Protein AF-A0A8S9ZKC7-F1 (afdb_monomer)

InterPro domains:
  IPR008906 HAT, C-terminal dimerisation domain [PF05699] (10-77)
  IPR012337 Ribonuclease H-like superfamily [SSF53098] (2-76)

Foldseek 3Di:
DPPPDDDDDPPDDVLVVLVVCCVVCVPVSVVVCVVVVDDPDCVVVVVLVVVLCVLCPDPCVPDDPVRSVVVSVCVVCVVVVVDDD

pLDDT: mean 77.66, std 9.96, range [46.91, 88.31]

Radius of gyration: 19.72 Å; Cα contacts (8 Å, |Δi|>4): 22; chains: 1; bounding box: 38×25×54 Å

Nearest PDB structures (foldseek):
  8sjd-assembly1_C  TM=7.615E-01  e=2.792E-02  Musca domestica
  4d1q-assembly1_A-2  TM=7.710E-01  e=8.776E-02  Musca domestica
  8edg-assembly1_C  TM=7.297E-01  e=8.235E-02  Musca domestica

Mean predicted aligned error: 10.94 Å

Sequence (85 aa):
MYRKMQLEPLDSDPLVFWKNSEKQFPILTPIVRRYLSSPATSIASEELFSVANDVFDYRRSRLNPETAEKIVFLNKALPFLHYKY

Structure (mmCIF, N/CA/C/O backbone):
data_AF-A0A8S9ZKC7-F1
#
_entry.id   AF-A0A8S9ZKC7-F1
#
loop_
_atom_site.group_PDB
_atom_site.id
_atom_site.type_symbol
_atom_site.label_atom_id
_atom_site.label_alt_id
_atom_site.label_comp_id
_atom_site.label_asym_id
_atom_site.label_entity_id
_atom_site.label_seq_id
_atom_site.pdbx_PDB_ins_code
_atom_site.Cartn_x
_atom_site.Cartn_y
_atom_site.Cartn_z
_atom_site.occupancy
_atom_site.B_iso_or_equiv
_atom_site.auth_seq_id
_atom_site.auth_comp_id
_atom_site.auth_asym_id
_atom_site.auth_atom_id
_atom_site.pdbx_PDB_model_num
ATOM 1 N N . MET A 1 1 ? -11.127 -4.501 28.550 1.00 46.91 1 MET A N 1
ATOM 2 C CA . MET A 1 1 ? -11.805 -3.774 27.452 1.00 46.91 1 MET A CA 1
ATOM 3 C C . MET A 1 1 ? -11.819 -4.516 26.108 1.00 46.91 1 MET A C 1
ATOM 5 O O . MET A 1 1 ? -12.716 -4.238 25.337 1.00 46.91 1 MET A O 1
ATOM 9 N N . TYR A 1 2 ? -10.966 -5.521 25.850 1.00 51.44 2 TYR A N 1
ATOM 10 C CA . TYR A 1 2 ? -11.009 -6.326 24.604 1.00 51.44 2 TYR A CA 1
ATOM 11 C C . TYR A 1 2 ? -12.004 -7.506 24.601 1.00 51.44 2 TYR A C 1
ATOM 13 O O . TYR A 1 2 ? -12.232 -8.142 23.583 1.00 51.44 2 TYR A O 1
ATOM 21 N N . ARG A 1 3 ? -12.626 -7.810 25.747 1.00 52.44 3 ARG A N 1
ATOM 22 C CA . ARG A 1 3 ? -13.435 -9.026 25.967 1.00 52.44 3 ARG A CA 1
ATOM 23 C C . ARG A 1 3 ? -14.858 -8.978 25.373 1.00 52.44 3 ARG A C 1
ATOM 25 O O . ARG A 1 3 ? -15.642 -9.879 25.631 1.00 52.44 3 ARG A O 1
ATOM 32 N N . LYS A 1 4 ? -15.212 -7.912 24.646 1.00 57.16 4 LYS A N 1
ATOM 33 C CA . LYS A 1 4 ? -16.544 -7.696 24.043 1.00 57.16 4 LYS A CA 1
ATOM 34 C C . LYS A 1 4 ? -16.474 -7.361 22.548 1.00 57.16 4 LYS A C 1
ATOM 36 O O . LYS A 1 4 ? -17.363 -6.694 22.033 1.00 57.16 4 LYS A O 1
ATOM 41 N N . MET A 1 5 ? -15.409 -7.758 21.859 1.00 64.06 5 MET A N 1
ATOM 42 C CA . MET A 1 5 ? -15.373 -7.617 20.408 1.00 64.06 5 MET A CA 1
ATOM 43 C C . MET A 1 5 ? -16.215 -8.748 19.821 1.00 64.06 5 MET A C 1
ATOM 45 O O . MET A 1 5 ? -15.905 -9.917 20.050 1.00 64.06 5 MET A O 1
ATOM 49 N N . GLN A 1 6 ? -17.325 -8.412 19.162 1.00 65.88 6 GLN A N 1
ATOM 50 C CA . GLN A 1 6 ? -18.034 -9.394 18.348 1.00 65.88 6 GLN A CA 1
ATOM 51 C C . GLN A 1 6 ? -17.058 -9.870 17.270 1.00 65.88 6 GLN A C 1
ATOM 53 O O . GLN A 1 6 ? -16.376 -9.058 16.647 1.00 65.88 6 GLN A O 1
ATOM 58 N N . LEU A 1 7 ? -16.913 -11.188 17.148 1.00 68.88 7 LEU A N 1
ATOM 59 C CA . LEU A 1 7 ? -16.085 -11.786 16.111 1.00 68.88 7 LEU A CA 1
ATOM 60 C C . LEU A 1 7 ? -16.819 -11.590 14.791 1.00 68.88 7 LEU A C 1
ATOM 62 O O . LEU A 1 7 ? -17.921 -12.111 14.620 1.00 68.88 7 LEU A O 1
ATOM 66 N N . GLU A 1 8 ? -16.220 -10.821 13.890 1.00 73.62 8 GLU A N 1
ATOM 67 C CA . GLU A 1 8 ? -16.722 -10.734 12.529 1.00 73.62 8 GLU A CA 1
ATOM 68 C C . GLU A 1 8 ? -16.559 -12.089 11.821 1.00 73.62 8 GLU A C 1
ATOM 70 O O . GLU A 1 8 ? -15.625 -12.844 12.127 1.00 73.62 8 GLU A O 1
ATOM 75 N N . PRO A 1 9 ? -17.451 -12.419 10.872 1.00 79.75 9 PRO A N 1
ATOM 76 C CA . PRO A 1 9 ? -17.307 -13.601 10.032 1.00 79.75 9 PRO A CA 1
ATOM 77 C C . PRO A 1 9 ? -15.943 -13.622 9.328 1.00 79.75 9 PRO A C 1
ATOM 79 O O . PRO A 1 9 ? -15.431 -12.576 8.931 1.00 79.75 9 PRO A O 1
ATOM 82 N N . LEU A 1 10 ? -15.379 -14.813 9.111 1.00 75.12 10 LEU A N 1
ATOM 83 C CA . LEU A 1 10 ? -14.112 -14.987 8.379 1.00 75.12 10 LEU A CA 1
ATOM 84 C C . LEU A 1 10 ? -14.152 -14.423 6.950 1.00 75.12 10 LEU A C 1
ATOM 86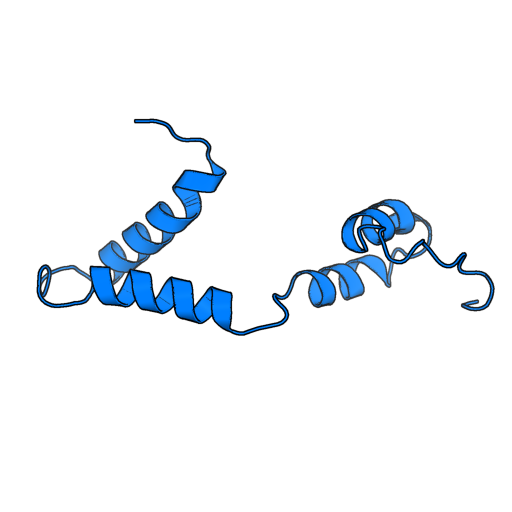 O O . LEU A 1 10 ? -13.115 -14.026 6.430 1.00 75.12 10 LEU A O 1
ATOM 90 N N . ASP A 1 11 ? -15.343 -14.342 6.358 1.00 81.56 11 ASP A N 1
ATOM 91 C CA . ASP A 1 11 ? -15.563 -13.800 5.013 1.00 81.56 11 ASP A CA 1
ATOM 92 C C . ASP A 1 11 ? -15.706 -12.265 4.987 1.00 81.56 11 ASP A C 1
ATOM 94 O O . ASP A 1 11 ? -15.941 -11.675 3.932 1.00 81.56 11 ASP A O 1
ATOM 98 N N . SER A 1 12 ? -15.609 -11.597 6.140 1.00 80.50 12 SER A N 1
ATOM 99 C CA . SER A 1 12 ? -15.692 -10.137 6.218 1.00 80.50 12 SER A CA 1
ATOM 100 C C . SER A 1 12 ? -14.381 -9.472 5.794 1.00 80.50 12 SER A C 1
ATOM 102 O O . SER A 1 12 ? -13.290 -9.964 6.081 1.00 80.50 12 SER A O 1
ATOM 104 N N . ASP A 1 13 ? -14.477 -8.313 5.135 1.00 84.50 13 ASP A N 1
ATOM 105 C CA . ASP A 1 13 ? -13.299 -7.501 4.831 1.00 84.50 13 ASP A CA 1
ATOM 106 C C . ASP A 1 13 ? -12.818 -6.786 6.113 1.00 84.50 13 ASP A C 1
ATOM 108 O O . ASP A 1 13 ? -13.505 -5.880 6.617 1.00 84.50 13 ASP A O 1
ATOM 112 N N . PRO A 1 14 ? -11.627 -7.132 6.641 1.00 84.00 14 PRO A N 1
ATOM 113 C CA . PRO A 1 14 ? -11.115 -6.524 7.860 1.00 84.00 14 PRO A CA 1
ATOM 114 C C . PRO A 1 14 ? -10.889 -5.014 7.699 1.00 84.00 14 PRO A C 1
ATOM 116 O O . PRO A 1 14 ? -11.053 -4.267 8.665 1.00 84.00 14 PRO A O 1
ATOM 119 N N . LEU A 1 15 ? -10.569 -4.516 6.499 1.00 83.62 15 LEU A N 1
ATOM 120 C CA . LEU A 1 15 ? -10.398 -3.080 6.259 1.00 83.62 15 LEU A CA 1
ATOM 121 C C . LEU A 1 15 ? -11.721 -2.324 6.416 1.00 83.62 15 LEU A C 1
ATOM 123 O O . LEU A 1 15 ? -11.736 -1.226 6.980 1.00 83.62 15 LEU A O 1
ATOM 127 N N . VAL A 1 16 ? -12.836 -2.912 5.972 1.00 85.62 16 VAL A N 1
ATOM 128 C CA . VAL A 1 16 ? -14.182 -2.338 6.136 1.00 85.62 16 VAL A CA 1
ATOM 129 C C . VAL A 1 16 ? -14.583 -2.323 7.608 1.00 85.62 16 VAL A C 1
ATOM 131 O O . VAL A 1 16 ? -15.075 -1.305 8.103 1.00 85.62 16 VAL A O 1
ATOM 134 N N . PHE A 1 17 ? -14.305 -3.404 8.336 1.00 85.31 17 PHE A N 1
ATOM 135 C CA . PHE A 1 17 ? -14.562 -3.475 9.772 1.00 85.31 17 PHE A CA 1
ATOM 136 C C . PHE A 1 17 ? -13.815 -2.380 10.553 1.00 85.31 17 PHE A C 1
ATOM 138 O O 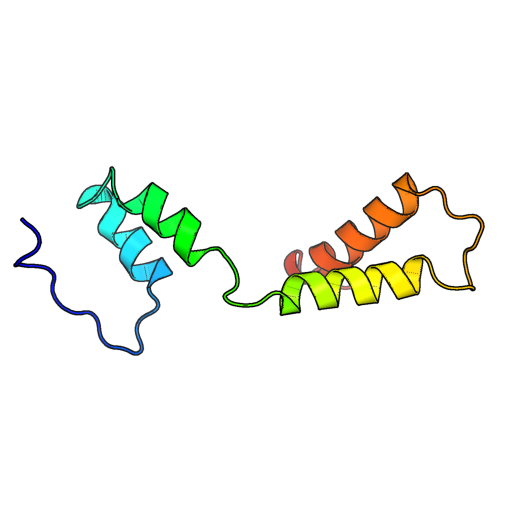. PHE A 1 17 ? -14.422 -1.636 11.331 1.00 85.31 17 PHE A O 1
ATOM 145 N N . TRP A 1 18 ? -12.507 -2.226 10.318 1.00 85.75 18 TRP A N 1
ATOM 146 C CA . TRP A 1 18 ? -11.696 -1.213 11.003 1.00 85.75 18 TRP A CA 1
ATOM 147 C C . TRP A 1 18 ? -12.066 0.211 10.594 1.00 85.75 18 TRP A C 1
ATOM 149 O O . TRP A 1 18 ? -12.008 1.116 11.425 1.00 85.75 18 TRP A O 1
ATOM 159 N N . LYS A 1 19 ? -12.516 0.417 9.352 1.00 84.81 19 LYS A N 1
ATOM 160 C CA . LYS A 1 19 ? -13.079 1.697 8.905 1.00 84.81 19 LYS A CA 1
ATOM 161 C C . LYS A 1 19 ? -14.346 2.062 9.685 1.00 84.81 19 LYS A C 1
ATOM 163 O O . LYS A 1 19 ? -14.485 3.199 10.123 1.00 84.81 19 LYS A O 1
ATOM 168 N N . ASN A 1 20 ? -15.242 1.105 9.910 1.00 86.50 20 ASN A N 1
ATOM 169 C CA . ASN A 1 20 ? -16.482 1.336 10.659 1.00 86.50 20 ASN A CA 1
ATOM 170 C C . ASN A 1 20 ? -16.245 1.470 12.174 1.00 86.50 20 ASN A C 1
ATOM 172 O O . ASN A 1 20 ? -16.994 2.162 12.866 1.00 86.50 20 ASN A O 1
ATOM 176 N N . SER A 1 21 ? -15.171 0.861 12.681 1.00 85.00 21 SER A N 1
ATOM 177 C CA . SER A 1 21 ? -14.810 0.854 14.103 1.00 85.00 21 SER A CA 1
ATOM 178 C C . SER A 1 21 ? -13.963 2.059 14.543 1.00 85.00 21 SER A C 1
ATOM 180 O O . SER A 1 21 ? -13.591 2.153 15.713 1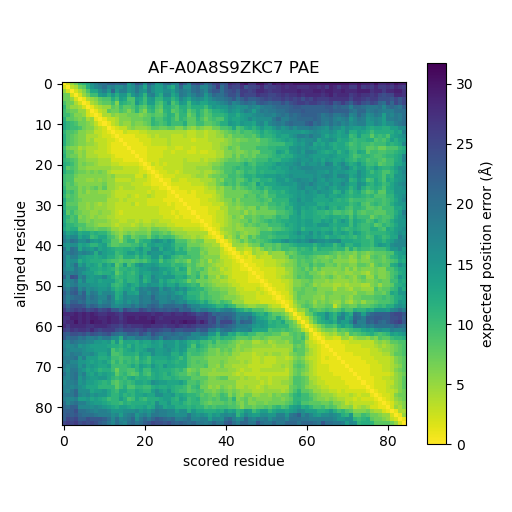.00 85.00 21 SER A O 1
ATOM 182 N N . GLU A 1 22 ? -13.696 3.019 13.650 1.00 84.38 22 GLU A N 1
ATOM 183 C CA . GLU A 1 22 ? -12.834 4.184 13.908 1.00 84.38 22 GLU A CA 1
ATOM 184 C C . GLU A 1 22 ? -13.300 5.021 15.106 1.00 84.38 22 GLU A C 1
ATOM 186 O O . GLU A 1 22 ? -12.492 5.427 15.939 1.00 84.38 22 GLU A O 1
ATOM 191 N N . LYS A 1 23 ? -14.617 5.206 15.257 1.00 85.44 23 LYS A N 1
ATOM 192 C CA . LYS A 1 23 ? -15.203 5.925 16.402 1.00 85.44 23 LYS A CA 1
ATOM 193 C C . LYS A 1 23 ? -15.058 5.165 17.722 1.00 85.44 23 LYS A C 1
ATOM 195 O O . LYS A 1 23 ? -14.977 5.787 18.776 1.00 85.44 23 LYS A O 1
ATOM 200 N N . GLN A 1 24 ? -15.053 3.834 17.668 1.00 86.19 24 GLN A N 1
ATOM 201 C CA . GLN A 1 24 ? -14.955 2.973 18.846 1.00 86.19 24 GLN A CA 1
ATOM 202 C C . GLN A 1 24 ? -13.496 2.780 19.281 1.00 86.19 24 GLN A C 1
ATOM 204 O O . GLN A 1 24 ? -13.216 2.684 20.476 1.00 86.19 24 GLN A O 1
ATOM 209 N N . PHE A 1 25 ? -12.565 2.784 18.322 1.00 84.81 25 PHE A N 1
ATOM 210 C CA . PHE A 1 25 ? -11.135 2.616 18.557 1.00 84.81 25 PHE A CA 1
ATOM 211 C C . PHE A 1 25 ? -10.300 3.671 17.808 1.00 84.81 25 PHE A C 1
ATOM 213 O O . PHE A 1 25 ? -9.536 3.322 16.900 1.00 84.81 25 PHE A O 1
ATOM 220 N N . PRO A 1 26 ? -10.375 4.956 18.198 1.00 85.75 26 PRO A N 1
ATOM 221 C CA . PRO A 1 26 ? -9.711 6.047 17.476 1.00 85.75 26 PRO A CA 1
ATOM 222 C C . PRO A 1 26 ? -8.179 5.941 17.481 1.00 85.75 26 PRO A C 1
ATOM 224 O O . PRO A 1 26 ? -7.523 6.400 16.554 1.00 85.75 26 PRO A O 1
ATOM 227 N N . ILE A 1 27 ? -7.600 5.303 18.502 1.00 88.31 27 ILE A N 1
ATOM 228 C CA . ILE A 1 27 ? -6.145 5.120 18.629 1.00 88.31 27 ILE A CA 1
ATOM 229 C C . ILE A 1 27 ? -5.667 3.884 17.854 1.00 88.31 27 ILE A C 1
ATOM 231 O O . ILE A 1 27 ? -4.595 3.893 17.257 1.00 88.31 27 ILE A O 1
ATOM 235 N N . LEU A 1 28 ? -6.455 2.807 17.854 1.00 85.94 28 LEU A N 1
ATOM 236 C CA . LEU A 1 28 ? -6.043 1.526 17.277 1.00 85.94 28 LEU A CA 1
ATOM 237 C C . LEU A 1 28 ? -6.260 1.483 15.763 1.00 85.94 28 LEU A C 1
ATOM 239 O O . LEU A 1 28 ? -5.431 0.944 15.037 1.00 85.94 28 LEU A O 1
ATOM 243 N N . THR A 1 29 ? -7.335 2.100 15.277 1.00 86.25 29 THR A N 1
ATOM 244 C CA . THR A 1 29 ? -7.678 2.149 13.849 1.00 86.25 29 THR A CA 1
ATOM 245 C C . THR A 1 29 ? -6.543 2.657 12.949 1.00 86.25 29 THR A C 1
ATOM 247 O O . THR A 1 29 ? -6.264 1.991 11.950 1.00 86.25 29 THR A O 1
A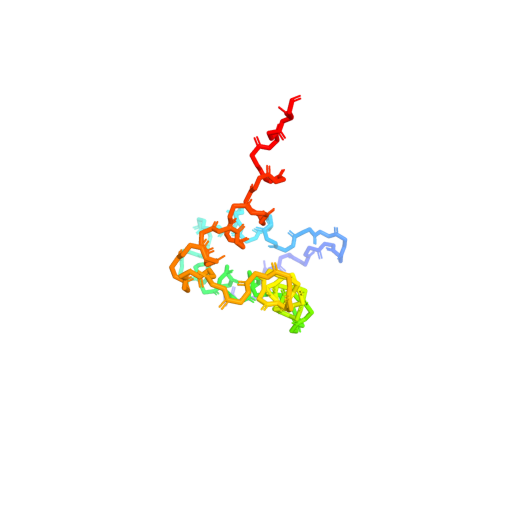TOM 250 N N . PRO A 1 30 ? -5.830 3.763 13.256 1.00 85.69 30 PRO A N 1
ATOM 251 C CA . PRO A 1 30 ? -4.708 4.205 12.423 1.00 85.69 30 PRO A CA 1
ATOM 252 C C . PRO A 1 30 ? -3.531 3.218 12.421 1.00 85.69 30 PRO A C 1
ATOM 254 O O . PRO A 1 30 ? -2.871 3.056 11.396 1.00 85.69 30 PRO A O 1
ATOM 257 N N . ILE A 1 31 ? -3.290 2.519 13.535 1.00 87.81 31 ILE A N 1
ATOM 258 C CA . ILE A 1 31 ? -2.247 1.489 13.629 1.00 87.81 31 ILE A CA 1
ATOM 259 C C . ILE A 1 31 ? -2.632 0.300 12.750 1.00 87.81 31 ILE A C 1
ATOM 261 O O . ILE A 1 31 ? -1.861 -0.119 11.890 1.00 87.81 31 ILE A O 1
ATOM 265 N N . VAL A 1 32 ? -3.848 -0.213 12.924 1.00 88.19 32 VAL A N 1
ATOM 266 C CA . VAL A 1 32 ? -4.318 -1.393 12.198 1.00 88.19 32 VAL A CA 1
ATOM 267 C C . VAL A 1 32 ? -4.409 -1.131 10.698 1.00 88.19 32 VAL A C 1
ATOM 269 O O . VAL A 1 32 ? -3.986 -1.976 9.915 1.00 88.19 32 VAL A O 1
ATOM 272 N N . ARG A 1 33 ? -4.851 0.064 10.285 1.00 85.75 33 ARG A N 1
ATOM 273 C CA . ARG A 1 33 ? -4.865 0.465 8.872 1.00 85.75 33 ARG A CA 1
ATOM 274 C C . ARG A 1 33 ? -3.480 0.340 8.237 1.00 85.75 33 ARG A C 1
ATOM 276 O O . ARG A 1 33 ? -3.384 -0.180 7.135 1.00 85.75 33 ARG A O 1
ATOM 283 N N . ARG A 1 34 ? -2.421 0.755 8.940 1.00 85.69 34 ARG A N 1
ATOM 284 C CA . ARG A 1 34 ? -1.036 0.661 8.451 1.00 85.69 34 ARG A CA 1
ATOM 285 C C . ARG A 1 34 ? -0.560 -0.785 8.297 1.00 85.69 34 ARG A C 1
ATOM 287 O O . ARG A 1 34 ? 0.123 -1.096 7.326 1.00 85.69 34 ARG A O 1
ATOM 294 N N . TYR A 1 35 ? -0.898 -1.660 9.241 1.00 84.62 35 TYR A N 1
ATOM 295 C CA . TYR A 1 35 ? -0.474 -3.062 9.184 1.00 84.62 35 TYR A CA 1
ATOM 296 C C . TYR A 1 35 ? -1.274 -3.879 8.166 1.00 84.62 35 TYR A C 1
ATOM 298 O O . TYR A 1 35 ? -0.691 -4.696 7.463 1.00 84.62 35 TYR A O 1
ATOM 306 N N . LEU A 1 36 ? -2.579 -3.628 8.038 1.00 84.62 36 LEU A N 1
ATOM 307 C CA . LEU A 1 36 ? -3.430 -4.318 7.066 1.00 84.62 36 LEU A CA 1
ATOM 308 C C . LEU A 1 36 ? -3.270 -3.793 5.634 1.00 84.62 36 LEU A C 1
ATOM 310 O O . LEU A 1 36 ? -3.618 -4.499 4.697 1.00 84.62 36 LEU A O 1
ATOM 314 N N . SER A 1 37 ? -2.753 -2.573 5.441 1.00 81.44 37 SER A N 1
ATOM 315 C CA . SER A 1 37 ? -2.502 -2.030 4.098 1.00 81.44 37 SER A CA 1
ATOM 316 C C . SER A 1 37 ? -1.281 -2.632 3.406 1.00 81.44 37 SER A C 1
ATOM 318 O O . SER A 1 37 ? -1.127 -2.465 2.199 1.00 81.44 37 SER A O 1
ATOM 320 N N . SER A 1 38 ? -0.382 -3.279 4.155 1.00 78.38 38 SER A N 1
ATOM 321 C CA . SER A 1 38 ? 0.792 -3.903 3.552 1.00 78.38 38 SER A CA 1
ATOM 322 C C . SER A 1 38 ? 0.373 -5.175 2.820 1.00 78.38 38 SER A C 1
ATOM 324 O O . SER A 1 38 ? -0.313 -6.007 3.419 1.00 78.38 38 SER A O 1
ATOM 326 N N . PRO A 1 39 ? 0.812 -5.390 1.569 1.00 75.44 39 PRO A N 1
ATOM 327 C CA . PRO A 1 39 ? 0.687 -6.703 0.961 1.00 75.44 39 PRO A CA 1
ATOM 328 C C . PRO A 1 39 ? 1.413 -7.727 1.842 1.00 75.44 39 PRO A C 1
ATOM 330 O O . PRO A 1 39 ? 2.463 -7.439 2.422 1.00 75.44 39 PRO A O 1
ATOM 333 N N . ALA A 1 40 ? 0.840 -8.926 1.951 1.00 76.44 40 ALA A N 1
ATOM 334 C CA . ALA A 1 40 ? 1.419 -10.009 2.746 1.00 76.44 40 ALA A CA 1
ATOM 335 C C . ALA A 1 40 ? 2.728 -10.558 2.144 1.00 76.44 40 ALA A C 1
ATOM 337 O O . ALA A 1 40 ? 3.451 -11.296 2.808 1.00 76.44 40 ALA A O 1
ATOM 338 N N . THR A 1 41 ? 3.028 -10.217 0.887 1.00 79.12 41 THR A N 1
ATOM 339 C CA . THR A 1 41 ? 4.152 -10.754 0.116 1.00 79.12 41 THR A CA 1
ATOM 340 C C . THR A 1 41 ? 4.860 -9.665 -0.694 1.00 79.12 41 THR A C 1
ATOM 342 O O . THR A 1 41 ? 4.277 -8.634 -1.037 1.00 79.12 41 THR A O 1
ATOM 345 N N . SER A 1 42 ? 6.119 -9.922 -1.058 1.00 77.75 42 SER A N 1
ATOM 346 C CA . SER A 1 42 ? 6.925 -9.087 -1.964 1.00 77.75 42 SER A CA 1
ATOM 347 C C . SER A 1 42 ? 6.466 -9.140 -3.426 1.00 77.75 42 SER A C 1
ATOM 349 O O . SER A 1 42 ? 7.016 -8.425 -4.261 1.00 77.75 42 SER A O 1
ATOM 351 N N . ILE A 1 43 ? 5.441 -9.932 -3.755 1.00 76.00 43 ILE A N 1
ATOM 352 C CA . ILE A 1 43 ? 4.961 -10.142 -5.130 1.00 76.00 43 ILE A CA 1
ATOM 353 C C . ILE A 1 43 ? 4.617 -8.807 -5.803 1.00 76.00 43 ILE A C 1
ATOM 355 O O . ILE A 1 43 ? 4.997 -8.579 -6.945 1.00 76.00 43 ILE A O 1
ATOM 359 N N . ALA A 1 44 ? 3.976 -7.882 -5.080 1.00 76.00 44 ALA A N 1
ATOM 360 C CA . ALA A 1 44 ? 3.640 -6.564 -5.621 1.00 76.00 44 ALA A CA 1
ATOM 361 C C . ALA A 1 44 ? 4.887 -5.726 -5.965 1.00 76.00 44 ALA A C 1
ATOM 363 O O . ALA A 1 44 ? 4.890 -5.000 -6.957 1.00 76.00 44 ALA A O 1
ATOM 364 N N . SER A 1 45 ? 5.955 -5.829 -5.165 1.00 79.88 45 SER A N 1
ATOM 365 C CA . SER A 1 45 ? 7.228 -5.174 -5.480 1.00 79.88 45 SER A CA 1
ATOM 366 C C . SER A 1 45 ? 7.958 -5.863 -6.630 1.00 79.88 45 SER A C 1
ATOM 368 O O . SER A 1 45 ? 8.492 -5.178 -7.493 1.00 79.88 45 SER A O 1
ATOM 370 N N . GLU A 1 46 ? 7.949 -7.193 -6.694 1.00 78.25 46 GLU A N 1
ATOM 371 C CA . GLU A 1 46 ? 8.580 -7.953 -7.780 1.00 78.25 46 GLU A CA 1
ATOM 372 C C . GLU A 1 46 ? 7.895 -7.698 -9.128 1.00 78.25 46 GLU A C 1
ATOM 374 O O . GLU A 1 46 ? 8.577 -7.505 -10.131 1.00 78.25 46 GLU A O 1
ATOM 379 N N . GLU A 1 47 ? 6.564 -7.595 -9.151 1.00 82.25 47 GLU A N 1
ATOM 380 C CA . GLU A 1 47 ? 5.796 -7.196 -10.336 1.00 82.25 47 GLU A CA 1
ATOM 381 C C . GLU A 1 47 ? 6.210 -5.794 -10.813 1.00 82.25 47 GLU A C 1
ATOM 383 O O . GLU A 1 47 ? 6.501 -5.595 -11.994 1.00 82.25 47 GLU A O 1
ATOM 388 N N . LEU A 1 48 ? 6.311 -4.829 -9.889 1.00 81.75 48 LEU A N 1
ATOM 389 C CA . LEU A 1 48 ? 6.779 -3.474 -10.194 1.00 81.75 48 LEU A CA 1
ATOM 390 C C . LEU A 1 48 ? 8.205 -3.471 -10.752 1.00 81.75 48 LEU A C 1
ATOM 392 O O . LEU A 1 48 ? 8.464 -2.800 -11.751 1.00 81.75 48 LEU A O 1
ATOM 396 N N . PHE A 1 49 ? 9.122 -4.223 -10.142 1.00 79.50 49 PHE A N 1
ATOM 397 C CA . PHE A 1 49 ? 10.502 -4.317 -10.612 1.00 79.50 49 PHE A CA 1
ATOM 398 C C . PHE A 1 49 ? 10.625 -5.075 -11.932 1.00 79.50 49 PHE A C 1
ATOM 400 O O . PHE A 1 49 ? 11.502 -4.742 -12.719 1.00 79.50 49 PHE A O 1
ATOM 407 N N . SER A 1 50 ? 9.745 -6.032 -12.229 1.00 80.88 50 SER A N 1
ATOM 408 C CA . SER A 1 50 ? 9.719 -6.695 -13.535 1.00 80.88 50 SER A CA 1
ATOM 409 C C . SER A 1 50 ? 9.275 -5.740 -14.644 1.00 80.88 50 SER A C 1
ATOM 411 O O . SER A 1 50 ? 9.878 -5.734 -15.714 1.0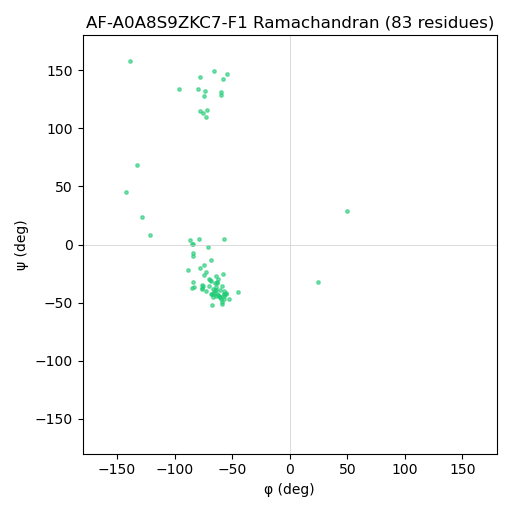0 80.88 50 SER A O 1
ATOM 413 N N . VAL A 1 51 ? 8.252 -4.913 -14.398 1.00 79.75 51 VAL A N 1
ATOM 414 C CA . VAL A 1 51 ? 7.818 -3.874 -15.352 1.00 79.75 51 VAL A CA 1
ATOM 415 C C . VAL A 1 51 ? 8.897 -2.808 -15.506 1.00 79.75 51 VAL A C 1
ATOM 417 O O . VAL A 1 51 ? 9.197 -2.385 -16.620 1.00 79.75 51 VAL A O 1
ATOM 420 N N . ALA A 1 52 ? 9.515 -2.390 -14.400 1.00 78.25 52 ALA A N 1
ATOM 421 C CA . ALA A 1 52 ? 10.639 -1.467 -14.439 1.00 78.25 52 ALA A CA 1
ATOM 422 C C . ALA A 1 52 ? 11.802 -2.062 -15.241 1.00 78.25 52 ALA A C 1
ATOM 424 O O . ALA A 1 52 ? 12.336 -1.379 -16.108 1.00 78.25 52 ALA A O 1
ATOM 425 N N . ASN A 1 53 ? 12.141 -3.335 -15.022 1.00 74.88 53 ASN A N 1
ATOM 426 C CA . ASN A 1 53 ? 13.152 -4.031 -15.805 1.00 74.88 53 ASN A CA 1
ATOM 427 C C . ASN A 1 53 ? 12.807 -4.007 -17.292 1.00 74.88 53 ASN A C 1
ATOM 429 O O . ASN A 1 53 ? 13.680 -3.642 -18.045 1.00 74.88 53 ASN A O 1
ATOM 433 N N . ASP A 1 54 ? 11.573 -4.252 -17.737 1.00 75.56 54 ASP A N 1
ATOM 434 C CA . ASP A 1 54 ? 11.223 -4.128 -19.169 1.00 75.56 54 ASP A CA 1
ATOM 435 C C . ASP A 1 54 ? 11.369 -2.683 -19.711 1.00 75.56 54 ASP A C 1
ATOM 437 O O . ASP A 1 54 ? 11.759 -2.465 -20.858 1.00 75.56 54 ASP A O 1
ATOM 441 N N . VAL A 1 55 ? 11.124 -1.662 -18.877 1.00 72.75 55 VAL A N 1
ATOM 442 C CA . VAL A 1 55 ? 11.365 -0.246 -19.232 1.00 72.75 55 VAL A CA 1
ATOM 443 C C . VAL A 1 55 ? 12.864 0.075 -19.332 1.00 72.75 55 VAL A C 1
ATOM 445 O O . VAL A 1 55 ? 13.259 0.888 -20.176 1.00 72.75 55 VAL A O 1
ATOM 448 N N . PHE A 1 56 ? 13.686 -0.542 -18.479 1.00 69.38 56 PHE A N 1
ATOM 449 C CA . PHE A 1 56 ? 15.139 -0.361 -18.425 1.00 69.38 56 PHE A CA 1
ATOM 450 C C . PHE A 1 56 ? 15.913 -1.319 -19.351 1.00 69.38 56 PHE A C 1
ATOM 452 O O . PHE A 1 56 ? 17.043 -1.005 -19.731 1.00 69.38 56 PHE A O 1
ATOM 459 N N . ASP A 1 57 ? 15.328 -2.452 -19.739 1.00 67.88 57 ASP A N 1
ATOM 460 C CA . ASP A 1 57 ? 15.984 -3.518 -20.486 1.00 67.88 57 ASP A CA 1
ATOM 461 C C . ASP A 1 57 ? 16.069 -3.167 -21.976 1.00 67.88 57 ASP A C 1
ATOM 463 O O . ASP A 1 57 ? 15.131 -2.662 -22.595 1.00 67.88 57 ASP A O 1
ATOM 467 N N . TYR A 1 58 ? 17.273 -3.399 -22.495 1.00 55.00 58 TYR A N 1
ATOM 468 C CA . TYR A 1 58 ? 17.881 -3.300 -23.829 1.00 55.00 58 TYR A CA 1
ATOM 469 C C . TYR A 1 58 ? 17.329 -2.351 -24.924 1.00 55.00 58 TYR A C 1
ATOM 471 O O . TYR A 1 58 ? 18.109 -1.832 -25.722 1.00 55.00 58 TYR A O 1
ATOM 479 N N . ARG A 1 59 ? 16.026 -2.062 -25.014 1.00 56.34 59 ARG A N 1
ATOM 480 C CA . ARG A 1 59 ? 15.412 -1.250 -26.085 1.00 56.34 59 ARG A CA 1
ATOM 481 C C . ARG A 1 59 ? 15.472 0.265 -25.848 1.00 56.34 59 ARG A C 1
ATOM 483 O O . ARG A 1 59 ? 15.174 1.027 -26.768 1.00 56.34 59 ARG A O 1
ATOM 490 N N . ARG A 1 60 ? 15.863 0.724 -24.649 1.00 57.50 60 ARG A N 1
ATOM 491 C CA . ARG A 1 60 ? 15.898 2.154 -24.269 1.00 57.50 60 ARG A CA 1
ATOM 492 C C . ARG A 1 60 ? 17.096 2.537 -23.393 1.00 57.50 60 ARG A C 1
ATOM 494 O O . ARG A 1 60 ? 16.951 3.336 -22.473 1.00 57.50 60 ARG A O 1
ATOM 501 N N . SER A 1 61 ? 18.303 2.079 -23.732 1.00 58.41 61 SER A N 1
ATOM 502 C CA . SER A 1 61 ? 19.568 2.404 -23.030 1.00 58.41 61 SER A CA 1
ATOM 503 C C . SER A 1 61 ? 19.927 3.904 -22.916 1.00 58.41 61 SER A C 1
ATOM 505 O O . SER A 1 61 ? 20.996 4.252 -22.423 1.00 58.41 61 SER A O 1
ATOM 507 N N . ARG A 1 62 ? 19.053 4.815 -23.367 1.00 64.44 62 ARG A N 1
ATOM 508 C CA . ARG A 1 62 ? 19.215 6.277 -23.322 1.00 64.44 62 ARG A CA 1
ATOM 509 C C . ARG A 1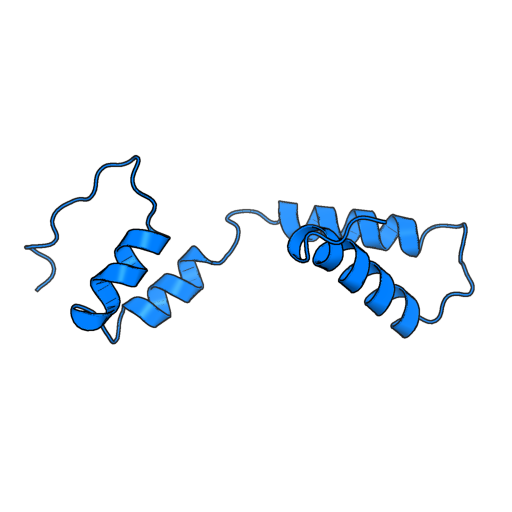 62 ? 18.100 6.988 -22.548 1.00 64.44 62 ARG A C 1
ATOM 511 O O . ARG A 1 62 ? 18.019 8.213 -22.616 1.00 64.44 62 ARG A O 1
ATOM 518 N N . LEU A 1 63 ? 17.210 6.261 -21.865 1.00 71.38 63 LEU A N 1
ATOM 519 C CA . LEU A 1 63 ? 16.175 6.908 -21.062 1.00 71.38 63 LEU A CA 1
ATOM 520 C C . LEU A 1 63 ? 16.784 7.477 -19.779 1.00 71.38 63 LEU A C 1
ATOM 522 O O . LEU A 1 63 ? 17.448 6.767 -19.030 1.00 71.38 63 LEU A O 1
ATOM 526 N N . ASN A 1 64 ? 16.532 8.760 -19.519 1.00 79.75 64 ASN A N 1
ATOM 527 C CA . ASN A 1 64 ? 16.874 9.373 -18.240 1.00 79.75 64 ASN A CA 1
ATOM 528 C C . ASN A 1 64 ? 16.121 8.622 -17.115 1.00 79.75 64 ASN A C 1
ATOM 530 O O . ASN A 1 64 ? 14.905 8.439 -17.256 1.00 79.75 64 ASN A O 1
ATOM 534 N N . PRO A 1 65 ? 16.792 8.205 -16.022 1.00 79.75 65 PRO A N 1
ATOM 535 C CA . PRO A 1 65 ? 16.163 7.563 -14.865 1.00 79.75 65 PRO A CA 1
ATOM 536 C C . PRO A 1 65 ? 14.872 8.241 -14.389 1.00 79.75 65 PRO A C 1
ATOM 538 O O . PRO A 1 65 ? 13.876 7.561 -14.157 1.00 79.75 65 PRO A O 1
ATOM 541 N N . GLU A 1 66 ? 14.832 9.577 -14.362 1.00 82.94 66 GLU A N 1
ATOM 542 C CA . GLU A 1 66 ? 13.633 10.337 -13.970 1.00 82.94 66 GLU A CA 1
ATOM 543 C C . GLU A 1 66 ? 12.440 10.106 -14.911 1.00 82.94 66 GLU A C 1
ATOM 545 O O . GLU A 1 66 ? 11.276 10.150 -14.514 1.00 82.94 66 GLU A O 1
ATOM 550 N N . THR A 1 67 ? 12.715 9.898 -16.199 1.00 81.44 67 THR A N 1
ATOM 551 C CA . THR A 1 67 ? 11.676 9.621 -17.199 1.00 81.44 67 THR A CA 1
ATOM 552 C C . THR A 1 67 ? 11.183 8.185 -17.076 1.00 81.44 67 THR A C 1
ATOM 554 O O . THR A 1 67 ? 9.985 7.941 -17.205 1.00 81.44 67 THR A O 1
ATOM 557 N N . ALA A 1 68 ? 12.081 7.242 -16.787 1.00 81.56 68 ALA A N 1
ATOM 558 C CA . ALA A 1 68 ? 11.717 5.850 -16.555 1.00 81.56 68 ALA A CA 1
ATOM 559 C C . ALA A 1 68 ? 10.829 5.700 -15.310 1.00 81.56 68 ALA A C 1
ATOM 561 O O . ALA A 1 68 ? 9.788 5.051 -15.386 1.00 81.56 68 ALA A O 1
ATOM 562 N N . GLU A 1 69 ? 11.166 6.379 -14.210 1.00 83.81 69 GLU A N 1
ATOM 563 C CA . GLU A 1 69 ? 10.351 6.397 -12.990 1.00 83.81 69 GLU A CA 1
ATOM 564 C C . GLU A 1 69 ? 8.924 6.896 -13.264 1.00 83.81 69 GLU A C 1
ATOM 566 O O . GLU A 1 69 ? 7.948 6.243 -12.891 1.00 83.81 69 GLU A O 1
ATOM 571 N N . LYS A 1 70 ? 8.784 8.008 -14.001 1.00 86.06 70 LYS A N 1
ATOM 572 C CA . LYS A 1 70 ? 7.471 8.547 -14.394 1.00 86.06 70 LYS A CA 1
ATOM 573 C C . LYS A 1 70 ? 6.669 7.563 -15.243 1.00 86.06 70 LYS A C 1
ATOM 575 O O . LYS A 1 70 ? 5.461 7.454 -15.060 1.00 86.06 70 LYS A O 1
ATOM 580 N N . ILE A 1 71 ? 7.317 6.844 -16.159 1.00 84.75 71 ILE A N 1
ATOM 581 C CA . ILE A 1 71 ? 6.652 5.841 -17.001 1.00 84.75 71 ILE A CA 1
ATOM 582 C C . ILE A 1 71 ? 6.168 4.659 -16.162 1.00 84.75 71 ILE A C 1
ATOM 584 O O . ILE A 1 71 ? 5.024 4.246 -16.333 1.00 84.75 71 ILE A O 1
ATOM 588 N N . VAL A 1 72 ? 6.992 4.143 -15.245 1.00 85.12 72 VAL A N 1
ATOM 589 C CA . VAL A 1 72 ? 6.601 3.050 -14.338 1.00 85.12 72 VAL A CA 1
ATOM 590 C C . VAL A 1 72 ? 5.435 3.485 -13.447 1.00 85.12 72 VAL A C 1
ATOM 592 O O . VAL A 1 72 ? 4.444 2.761 -13.333 1.00 85.12 72 VAL A O 1
ATOM 595 N N . PHE A 1 73 ? 5.500 4.697 -12.886 1.00 86.38 73 PHE A N 1
ATOM 596 C CA . PHE A 1 73 ? 4.411 5.269 -12.096 1.00 86.38 73 PHE A CA 1
ATOM 597 C C . PHE A 1 73 ? 3.112 5.371 -12.903 1.00 86.38 73 PHE A C 1
ATOM 599 O O . PHE A 1 73 ? 2.074 4.885 -12.458 1.00 86.38 73 PHE A O 1
ATOM 606 N N . LEU A 1 74 ? 3.162 5.959 -14.103 1.00 86.06 74 LEU A N 1
ATOM 607 C CA . LEU A 1 74 ? 1.989 6.101 -14.966 1.00 86.06 74 LEU A CA 1
ATOM 608 C C . LEU A 1 74 ? 1.431 4.742 -15.391 1.00 86.06 74 LEU A C 1
ATOM 610 O O . LEU A 1 74 ? 0.223 4.547 -15.336 1.00 86.06 74 LEU A O 1
ATOM 614 N N . ASN A 1 75 ? 2.287 3.788 -15.762 1.00 85.00 75 ASN A N 1
ATOM 615 C CA . ASN A 1 75 ? 1.863 2.442 -16.138 1.00 85.00 75 ASN A CA 1
ATOM 616 C C . ASN A 1 75 ? 1.057 1.774 -15.012 1.00 85.00 75 ASN A C 1
ATOM 618 O O . ASN A 1 75 ? -0.009 1.219 -15.276 1.00 85.00 75 ASN A O 1
ATOM 622 N N . LYS A 1 76 ? 1.503 1.913 -13.755 1.00 83.88 76 LYS A N 1
A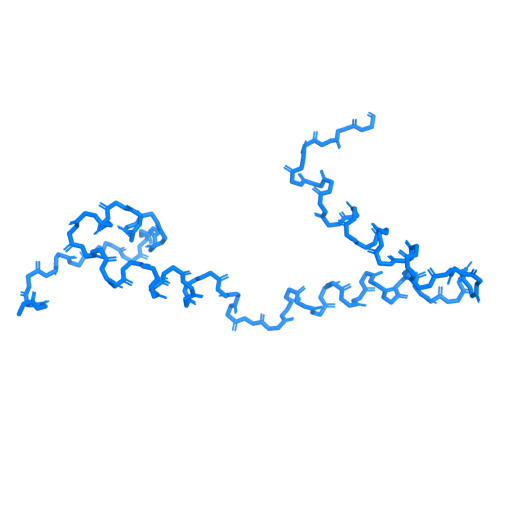TOM 623 C CA . LYS A 1 76 ? 0.765 1.381 -12.604 1.00 83.88 76 LYS A CA 1
ATOM 624 C C . LYS A 1 76 ? -0.468 2.213 -12.250 1.00 83.88 76 LYS A C 1
ATOM 626 O O . LYS A 1 76 ? -1.465 1.632 -11.843 1.00 83.88 76 LYS A O 1
ATOM 631 N N . ALA A 1 77 ? -0.428 3.538 -12.401 1.00 85.06 77 ALA A N 1
ATOM 632 C CA . ALA A 1 77 ? -1.514 4.447 -12.026 1.00 85.06 77 ALA A CA 1
ATOM 633 C C . ALA A 1 77 ? -2.695 4.451 -13.017 1.00 85.06 77 ALA A C 1
ATOM 635 O O . ALA A 1 77 ? -3.845 4.582 -12.602 1.00 85.06 77 ALA A O 1
ATOM 636 N N . LEU A 1 78 ? -2.437 4.295 -14.319 1.00 83.69 78 LEU A N 1
ATOM 637 C CA . LEU A 1 78 ? -3.448 4.398 -15.381 1.00 83.69 78 LEU A CA 1
ATOM 638 C C . LEU A 1 78 ? -4.642 3.433 -15.220 1.00 83.69 78 LEU A C 1
ATOM 640 O O . LEU A 1 78 ? -5.776 3.894 -15.381 1.00 83.69 78 LEU A O 1
ATOM 644 N N . PRO A 1 79 ? -4.454 2.1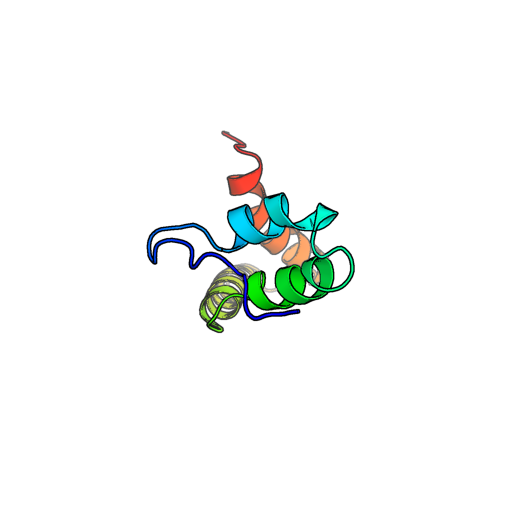48 -14.846 1.00 84.38 79 PRO A N 1
ATOM 645 C CA . PRO A 1 79 ? -5.569 1.246 -14.555 1.00 84.38 79 PRO A CA 1
ATOM 646 C C . PRO A 1 79 ? -6.489 1.744 -13.433 1.00 84.38 79 PRO A C 1
ATOM 648 O O . PRO A 1 79 ? -7.703 1.569 -13.521 1.00 84.38 79 PRO A O 1
ATOM 651 N N . PHE A 1 80 ? -5.941 2.408 -12.407 1.00 80.44 80 PHE A N 1
ATOM 652 C CA . PHE A 1 80 ? -6.729 2.969 -11.300 1.00 80.44 80 PHE A CA 1
ATOM 653 C C . PHE A 1 80 ? -7.526 4.212 -11.705 1.00 80.44 80 PHE A C 1
ATOM 655 O O . PHE A 1 80 ? -8.530 4.530 -11.075 1.00 80.44 80 PHE A O 1
ATOM 662 N N . LEU A 1 81 ? -7.098 4.912 -12.757 1.00 82.88 81 LEU A N 1
ATOM 663 C CA . LEU A 1 81 ? -7.774 6.104 -13.269 1.00 82.88 81 LEU A CA 1
ATOM 664 C C . LEU A 1 81 ? -8.910 5.774 -14.249 1.00 82.88 81 LEU A C 1
ATOM 666 O O . LEU A 1 81 ? -9.537 6.694 -14.768 1.00 82.88 81 LEU A O 1
ATOM 670 N N . HIS A 1 82 ? -9.171 4.487 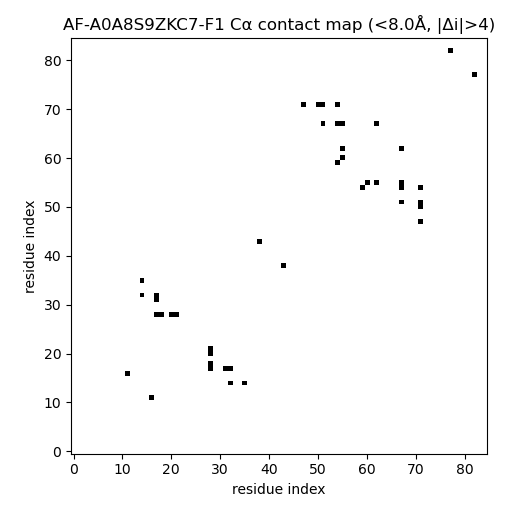-14.525 1.00 75.94 82 HIS A N 1
ATOM 671 C CA . HIS A 1 82 ? -10.110 4.040 -15.565 1.00 75.94 82 HIS A CA 1
ATOM 672 C C . HIS A 1 82 ? -9.871 4.721 -16.925 1.00 75.94 82 HIS A C 1
ATOM 674 O O . HIS A 1 82 ? -10.800 4.908 -17.714 1.00 75.94 82 HIS A O 1
ATOM 680 N N . TYR A 1 83 ? -8.623 5.102 -17.203 1.00 66.62 83 TYR A N 1
ATOM 681 C CA . TYR A 1 83 ? -8.270 5.820 -18.416 1.00 66.62 83 TYR A CA 1
ATOM 682 C C . TYR A 1 83 ? -8.331 4.855 -19.606 1.00 66.62 83 TYR A C 1
ATOM 684 O O . TYR A 1 83 ? -7.516 3.937 -19.715 1.00 66.62 83 TYR A O 1
ATOM 692 N N . LYS A 1 84 ? -9.326 5.034 -20.480 1.00 63.09 84 LYS A N 1
ATOM 693 C CA . LYS A 1 84 ? -9.413 4.349 -21.775 1.00 63.09 84 LYS A CA 1
ATOM 694 C C . LYS A 1 84 ? -8.837 5.266 -22.854 1.00 63.09 84 LYS A C 1
ATOM 696 O O . LYS A 1 84 ? -9.151 6.453 -22.859 1.00 63.09 84 LYS A O 1
ATOM 701 N N . TYR A 1 85 ? -7.985 4.694 -23.705 1.00 56.00 85 TYR A N 1
ATOM 702 C CA . TYR A 1 85 ? -7.461 5.338 -24.913 1.00 56.00 85 TYR A CA 1
ATOM 703 C C . TYR A 1 85 ? -8.575 5.692 -25.899 1.00 56.00 85 TYR A C 1
ATOM 705 O O . TYR A 1 85 ? -9.551 4.908 -25.977 1.00 56.00 85 TYR A O 1
#

Solvent-accessible surface area (backbone atoms only — not comparable to full-atom values): 5402 Å² total; per-residue (Å²): 133,77,90,75,67,80,81,74,62,90,88,54,60,65,70,61,53,45,63,72,38,31,86,81,33,68,76,52,34,65,54,49,51,59,63,68,67,50,72,96,57,66,60,68,57,51,54,53,51,52,54,42,43,61,62,59,44,86,87,39,85,78,63,54,67,73,57,50,52,51,48,50,50,46,65,67,46,38,72,80,66,72,68,75,133

Secondary structure (DSSP, 8-state):
--TT-----TTS-HHHHHHHTTTT-TTHHHHHHHHHTS-SSTHHHHHHHHHHHHHHSSTTTT--HHHHHHHHHHHHHGGGGT---

Organism: NCBI:txid189291